Protein AF-A0A6A0ALP1-F1 (afdb_monomer_lite)

Organism: Haematococcus lacustris (NCBI:txid44745)

Structure (mmCIF, N/CA/C/O backbone):
data_AF-A0A6A0ALP1-F1
#
_entry.id   AF-A0A6A0ALP1-F1
#
loop_
_atom_site.group_PDB
_atom_site.id
_atom_site.type_symbol
_atom_site.label_atom_id
_atom_site.label_alt_id
_atom_site.label_comp_id
_atom_site.label_asym_id
_atom_site.label_entity_id
_atom_site.label_seq_id
_atom_site.pdbx_PDB_ins_code
_atom_site.Cartn_x
_atom_site.Cartn_y
_atom_site.Cartn_z
_atom_site.occupancy
_atom_site.B_iso_or_equiv
_atom_site.auth_seq_id
_atom_site.auth_comp_id
_atom_site.auth_asym_id
_atom_site.auth_atom_id
_atom_site.pdbx_PDB_model_num
ATOM 1 N N . MET A 1 1 ? 16.000 -6.037 -1.112 1.00 80.50 1 MET A N 1
ATOM 2 C CA . MET A 1 1 ? 15.847 -6.501 -2.509 1.00 80.50 1 MET A CA 1
ATOM 3 C C . MET A 1 1 ? 14.600 -5.855 -3.116 1.00 80.50 1 MET A C 1
ATOM 5 O O . MET A 1 1 ? 13.584 -5.874 -2.431 1.00 80.50 1 MET A O 1
ATOM 9 N N . PRO A 1 2 ? 14.671 -5.228 -4.306 1.00 92.56 2 PRO A N 1
ATOM 10 C CA . PRO A 1 2 ? 13.511 -4.681 -5.022 1.00 92.56 2 PRO A CA 1
ATOM 11 C C . PRO A 1 2 ? 12.855 -5.718 -5.955 1.00 92.56 2 PRO A C 1
ATOM 13 O O . PRO A 1 2 ? 13.542 -6.572 -6.518 1.00 92.56 2 PRO A O 1
ATOM 16 N N . ALA A 1 3 ? 11.542 -5.614 -6.152 1.00 95.38 3 ALA A N 1
ATOM 17 C CA . ALA A 1 3 ? 10.730 -6.472 -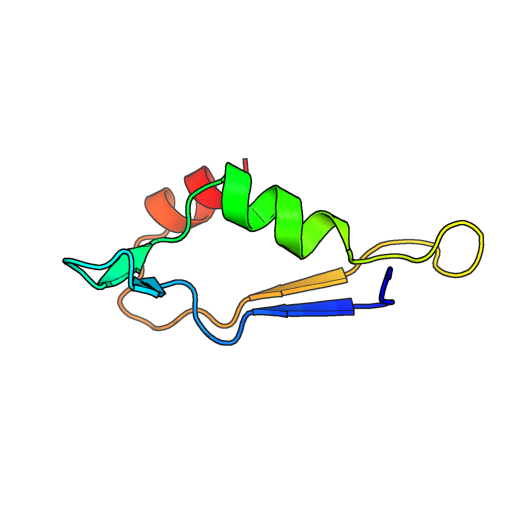7.017 1.00 95.38 3 ALA A CA 1
ATOM 18 C C . ALA A 1 3 ? 10.043 -5.640 -8.110 1.00 95.38 3 ALA A C 1
ATOM 20 O O . ALA A 1 3 ? 9.920 -4.428 -7.982 1.00 95.38 3 ALA A O 1
ATOM 21 N N . ARG A 1 4 ? 9.572 -6.267 -9.196 1.00 95.94 4 ARG A N 1
ATOM 22 C CA . ARG A 1 4 ? 8.785 -5.551 -10.223 1.00 95.94 4 ARG A CA 1
ATOM 23 C C . ARG A 1 4 ? 7.408 -5.142 -9.689 1.00 95.94 4 ARG A C 1
ATOM 25 O O . ARG A 1 4 ? 6.952 -4.027 -9.928 1.00 95.94 4 ARG A O 1
ATOM 32 N N . THR A 1 5 ? 6.780 -6.043 -8.939 1.00 96.88 5 THR A N 1
ATOM 33 C CA . THR A 1 5 ? 5.417 -5.899 -8.426 1.00 96.88 5 THR A CA 1
ATOM 34 C C . THR A 1 5 ? 5.357 -6.399 -6.991 1.00 96.88 5 THR A C 1
ATOM 36 O O . THR A 1 5 ? 5.997 -7.397 -6.660 1.00 96.88 5 THR A O 1
ATOM 39 N N . VAL A 1 6 ? 4.580 -5.714 -6.157 1.00 97.44 6 VAL A N 1
ATOM 40 C CA . VAL A 1 6 ? 4.233 -6.139 -4.798 1.00 97.44 6 VAL A CA 1
ATOM 41 C C . VAL A 1 6 ? 2.737 -6.428 -4.766 1.00 97.44 6 VAL A C 1
ATOM 43 O O . VAL A 1 6 ? 1.944 -5.649 -5.292 1.00 97.44 6 VAL A O 1
ATOM 46 N N . VAL A 1 7 ? 2.354 -7.554 -4.172 1.00 96.62 7 VAL A N 1
ATOM 47 C CA . VAL A 1 7 ? 0.950 -7.943 -4.012 1.00 96.62 7 VAL A CA 1
ATOM 48 C C . VAL A 1 7 ? 0.668 -8.111 -2.527 1.00 96.62 7 VAL A C 1
ATOM 50 O O . VAL A 1 7 ? 1.309 -8.923 -1.863 1.00 96.62 7 VAL A O 1
ATOM 53 N N . PHE A 1 8 ? -0.284 -7.338 -2.018 1.00 95.06 8 PHE A N 1
ATOM 54 C CA . PHE A 1 8 ? -0.808 -7.461 -0.667 1.00 95.06 8 PHE A CA 1
ATOM 55 C C . PHE A 1 8 ? -2.013 -8.393 -0.700 1.00 95.06 8 PHE A C 1
ATOM 57 O O . PHE A 1 8 ? -3.037 -8.070 -1.299 1.00 95.06 8 PHE A O 1
ATOM 64 N N . THR A 1 9 ? -1.884 -9.556 -0.069 1.00 94.06 9 THR A N 1
ATOM 65 C CA . THR A 1 9 ? -2.973 -10.535 0.056 1.00 94.06 9 THR A CA 1
ATOM 66 C C . THR A 1 9 ? -3.908 -10.217 1.218 1.00 94.06 9 THR A C 1
ATOM 68 O O . THR A 1 9 ? -5.062 -10.630 1.205 1.00 94.06 9 THR A O 1
ATOM 71 N N . GLN A 1 10 ? -3.413 -9.494 2.226 1.00 91.06 10 GLN A N 1
ATOM 72 C CA . GLN A 1 10 ? -4.160 -9.067 3.404 1.00 91.06 10 GLN A CA 1
ATOM 73 C C . GLN A 1 10 ? -3.720 -7.662 3.818 1.00 91.06 10 GLN A C 1
ATOM 75 O O . GLN A 1 10 ? -2.536 -7.326 3.760 1.00 91.06 10 GLN A O 1
ATOM 80 N N . LEU A 1 11 ? -4.685 -6.852 4.258 1.00 91.12 11 LEU A N 1
ATOM 81 C CA . LEU A 1 11 ? -4.456 -5.492 4.761 1.00 91.12 11 LEU A CA 1
ATOM 82 C C . LEU A 1 11 ? -4.455 -5.406 6.289 1.00 91.12 11 LEU A C 1
ATOM 84 O O . LEU A 1 11 ? -4.088 -4.375 6.851 1.00 91.12 11 LEU A O 1
ATOM 88 N N . ARG A 1 12 ? -4.865 -6.485 6.963 1.00 90.88 12 ARG A N 1
ATOM 89 C CA . ARG A 1 12 ? -4.821 -6.598 8.418 1.00 90.88 12 ARG A CA 1
ATOM 90 C C . ARG A 1 12 ? -3.544 -7.31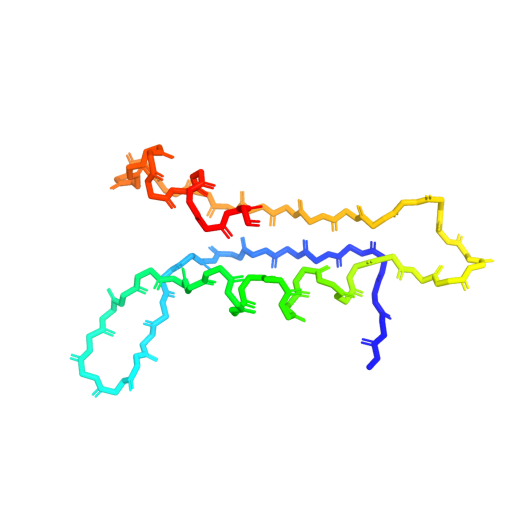6 8.841 1.00 90.88 12 ARG A C 1
ATOM 92 O O . ARG A 1 12 ? -3.112 -8.266 8.191 1.00 90.88 12 ARG A O 1
ATOM 99 N N . LYS A 1 13 ? -2.938 -6.836 9.918 1.00 91.00 13 LYS A N 1
ATOM 100 C CA . LYS A 1 13 ? -1.705 -7.353 10.502 1.00 91.00 13 LYS A CA 1
ATOM 101 C C . LYS A 1 13 ? -1.908 -7.521 12.006 1.00 91.00 13 LYS A C 1
ATOM 103 O O . LYS A 1 13 ? -2.453 -6.634 12.660 1.00 91.00 13 LYS A O 1
ATOM 108 N N . TRP A 1 14 ? -1.422 -8.637 12.543 1.00 92.56 14 TRP A N 1
ATOM 109 C CA . TRP A 1 14 ? -1.319 -8.850 13.985 1.00 92.56 14 TRP A CA 1
ATOM 110 C C . TRP A 1 14 ? -0.191 -7.997 14.562 1.00 92.56 14 TRP A C 1
ATOM 112 O O . TRP A 1 14 ? 0.950 -8.095 14.101 1.00 92.56 14 TRP A O 1
ATOM 122 N N . ASP A 1 15 ? -0.487 -7.177 15.563 1.00 92.06 15 ASP A N 1
ATOM 123 C CA . ASP A 1 15 ? 0.513 -6.370 16.274 1.00 92.06 15 ASP A CA 1
ATOM 124 C C . ASP A 1 15 ? 0.987 -6.990 17.598 1.00 92.06 15 ASP A C 1
ATOM 126 O O . ASP A 1 15 ? 1.889 -6.448 18.232 1.00 92.06 15 ASP A O 1
ATOM 130 N N . GLY A 1 16 ? 0.439 -8.146 17.978 1.00 94.69 16 GLY A N 1
ATOM 131 C CA . GLY A 1 16 ? 0.673 -8.779 19.277 1.00 94.69 16 GLY A CA 1
ATOM 132 C C . GLY A 1 16 ? -0.592 -8.853 20.128 1.00 94.69 16 GLY A C 1
ATOM 133 O O . GLY A 1 16 ? -0.701 -9.766 20.943 1.00 94.69 16 GLY A O 1
ATOM 134 N N . GLU A 1 17 ? -1.555 -7.961 19.885 1.00 94.81 17 GLU A N 1
ATOM 135 C CA . GLU A 1 17 ? -2.782 -7.833 20.678 1.00 94.81 17 GLU A CA 1
ATOM 136 C C . GLU A 1 17 ? -4.047 -7.933 19.821 1.00 94.81 17 GLU A C 1
ATOM 138 O O . GLU A 1 17 ? -5.035 -8.535 20.245 1.00 94.81 17 GLU A 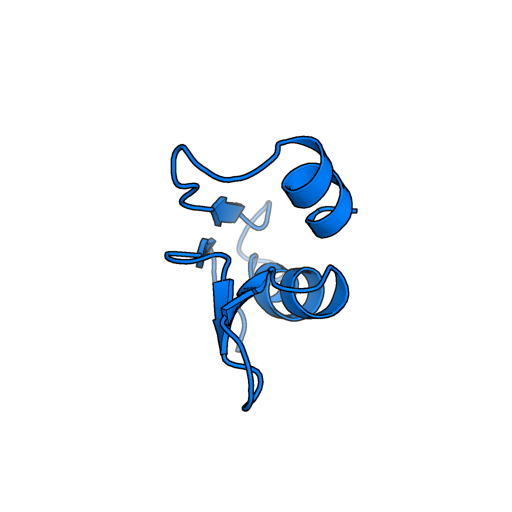O 1
ATOM 143 N N . GLN A 1 18 ? -4.030 -7.374 18.608 1.00 92.56 18 GLN A N 1
ATOM 144 C CA . GLN A 1 18 ? -5.197 -7.338 17.731 1.00 92.56 18 GLN A CA 1
ATOM 145 C C . GLN A 1 18 ? -4.851 -7.419 16.239 1.00 92.56 18 GLN A C 1
ATOM 147 O O . GLN A 1 18 ? -3.742 -7.131 15.786 1.00 92.56 18 GLN A O 1
ATOM 152 N N . GLN A 1 19 ? -5.849 -7.811 15.440 1.00 91.44 19 GLN A N 1
ATOM 153 C CA . GLN A 1 19 ? -5.799 -7.734 13.979 1.00 91.44 19 GLN A CA 1
ATOM 154 C C . GLN A 1 19 ? -6.189 -6.323 13.533 1.00 91.44 19 GLN A C 1
ATOM 156 O O . GLN A 1 19 ? -7.365 -6.033 13.295 1.00 91.44 19 GLN A O 1
ATOM 161 N N . ARG A 1 20 ? -5.202 -5.436 13.413 1.00 91.50 20 ARG A N 1
ATOM 162 C CA . ARG A 1 20 ? -5.418 -4.050 12.976 1.00 91.50 20 ARG A CA 1
ATOM 163 C C . ARG A 1 20 ? -5.123 -3.868 11.496 1.00 91.50 20 ARG A C 1
ATOM 165 O O . ARG A 1 20 ? -4.391 -4.653 10.901 1.00 91.50 20 ARG A O 1
ATOM 172 N N . LEU A 1 21 ? -5.648 -2.798 10.905 1.00 91.06 21 LEU A N 1
ATOM 173 C CA . LEU A 1 21 ? -5.208 -2.377 9.579 1.00 91.06 21 LEU A CA 1
ATOM 174 C C . LEU A 1 21 ? -3.735 -1.955 9.608 1.00 91.06 21 LEU A C 1
ATOM 176 O O . LEU A 1 21 ? -3.214 -1.442 10.606 1.00 91.06 21 LEU A O 1
ATOM 180 N N . MET A 1 22 ? -3.069 -2.209 8.492 1.00 92.56 22 MET A N 1
ATOM 181 C CA . MET A 1 22 ? -1.718 -1.749 8.225 1.00 92.56 22 MET A CA 1
ATOM 182 C C . MET A 1 22 ? -1.660 -0.220 8.252 1.00 92.56 22 MET A C 1
ATOM 184 O O . MET A 1 22 ? -2.563 0.457 7.761 1.00 92.56 22 MET A O 1
ATOM 188 N N . THR A 1 23 ? -0.600 0.331 8.840 1.00 93.31 23 THR A N 1
ATOM 189 C CA . THR A 1 23 ? -0.400 1.784 8.839 1.00 93.31 23 THR A CA 1
ATOM 190 C C . THR A 1 23 ? 0.108 2.262 7.479 1.00 93.31 23 THR A C 1
ATOM 192 O O . THR A 1 23 ? 0.693 1.488 6.717 1.00 93.31 23 THR A O 1
ATOM 195 N N . SER A 1 24 ? -0.037 3.556 7.186 1.00 95.06 24 SER A N 1
ATOM 196 C CA . SER A 1 24 ? 0.532 4.154 5.969 1.00 95.06 24 SER A CA 1
ATOM 197 C C . SER A 1 24 ? 2.048 3.954 5.879 1.00 95.06 24 SER A C 1
ATOM 199 O O . SER A 1 24 ? 2.573 3.599 4.828 1.00 95.06 24 SER A O 1
ATOM 201 N N . GLY A 1 25 ? 2.767 4.065 7.001 1.00 95.12 25 GLY A N 1
ATOM 202 C CA . GLY A 1 25 ? 4.209 3.810 7.049 1.00 95.12 25 GLY A CA 1
ATOM 203 C C . GLY A 1 25 ? 4.582 2.368 6.685 1.00 95.12 25 GLY A C 1
ATOM 204 O O . GLY A 1 25 ? 5.521 2.145 5.919 1.00 95.12 25 GLY A O 1
ATOM 205 N N . GLU A 1 26 ? 3.829 1.384 7.186 1.00 94.88 26 GLU A N 1
ATOM 206 C CA . GLU A 1 26 ? 4.010 -0.030 6.828 1.00 94.88 26 GLU A CA 1
ATOM 207 C C . GLU A 1 26 ? 3.710 -0.263 5.337 1.00 94.88 26 GLU A C 1
ATOM 209 O O . GLU A 1 26 ? 4.486 -0.933 4.646 1.00 94.88 26 GLU A O 1
ATOM 214 N N . TYR A 1 27 ? 2.637 0.347 4.824 1.00 95.31 27 TYR A N 1
ATOM 215 C CA . TYR A 1 27 ? 2.275 0.290 3.411 1.00 95.31 27 TYR A CA 1
ATOM 216 C C . TYR A 1 27 ? 3.364 0.890 2.514 1.00 95.31 27 TYR A C 1
ATOM 218 O O . TYR A 1 27 ? 3.796 0.233 1.567 1.00 95.31 27 TYR A O 1
ATOM 226 N N . ILE A 1 28 ? 3.865 2.091 2.813 1.00 95.31 28 ILE A N 1
ATOM 227 C CA . ILE A 1 28 ? 4.920 2.766 2.038 1.00 95.31 28 ILE A CA 1
ATOM 228 C C . ILE A 1 28 ? 6.213 1.946 2.062 1.00 95.31 28 ILE A C 1
ATOM 230 O O . ILE A 1 28 ? 6.866 1.768 1.032 1.00 95.31 28 ILE A O 1
ATOM 234 N N . GLN A 1 29 ? 6.578 1.389 3.219 1.00 94.88 29 GLN A N 1
ATOM 235 C CA . GLN A 1 29 ? 7.798 0.597 3.355 1.00 94.88 29 GLN A CA 1
ATOM 236 C C . GLN A 1 29 ? 7.761 -0.683 2.503 1.00 94.88 29 GLN A C 1
ATOM 238 O O . GLN A 1 29 ? 8.784 -1.078 1.931 1.00 94.88 29 GLN A O 1
ATOM 243 N N . MET A 1 30 ? 6.599 -1.336 2.413 1.00 95.50 30 MET A N 1
ATOM 244 C CA . MET A 1 30 ? 6.419 -2.551 1.616 1.00 95.50 30 MET A CA 1
ATOM 245 C C . MET A 1 30 ? 6.196 -2.251 0.132 1.00 95.50 30 MET A C 1
ATOM 247 O O . MET A 1 30 ? 6.875 -2.835 -0.713 1.00 95.50 30 MET A O 1
ATOM 251 N N . SER A 1 31 ? 5.299 -1.319 -0.200 1.00 95.75 31 SER A N 1
ATOM 252 C CA . SER A 1 31 ? 4.991 -0.935 -1.584 1.00 95.75 31 SER A CA 1
ATOM 253 C C . SER A 1 31 ? 6.184 -0.269 -2.274 1.00 95.75 31 SER A C 1
ATOM 255 O O . SER A 1 31 ? 6.418 -0.519 -3.454 1.00 95.75 31 SER A O 1
ATOM 257 N N . GLY A 1 32 ? 7.033 0.450 -1.530 1.00 95.19 32 GLY A N 1
ATOM 258 C CA . GLY A 1 32 ? 8.290 1.029 -2.014 1.00 95.19 32 GLY A CA 1
ATOM 259 C C . GLY A 1 32 ? 9.341 0.005 -2.462 1.00 95.19 32 GLY A C 1
ATOM 260 O O . GLY A 1 32 ? 10.387 0.377 -2.995 1.00 95.19 32 GLY A O 1
ATOM 261 N N . ARG A 1 33 ? 9.097 -1.300 -2.272 1.00 96.19 33 ARG A N 1
ATOM 262 C CA . ARG A 1 33 ? 9.906 -2.366 -2.883 1.00 96.19 33 ARG A CA 1
ATOM 263 C C . ARG A 1 33 ? 9.523 -2.644 -4.339 1.00 96.19 33 ARG A C 1
ATOM 265 O O . ARG A 1 33 ? 10.284 -3.351 -5.001 1.00 96.19 33 ARG A O 1
ATOM 272 N N . ALA A 1 34 ? 8.386 -2.138 -4.824 1.00 97.25 34 ALA A N 1
ATOM 273 C CA . ALA A 1 34 ? 7.936 -2.297 -6.202 1.00 97.25 34 ALA A CA 1
ATOM 274 C C . ALA A 1 34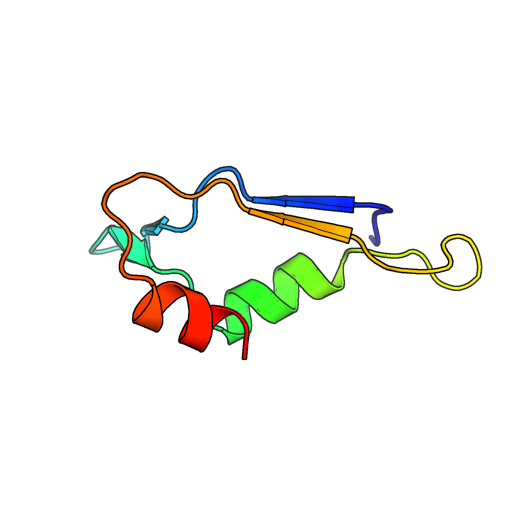 ? 8.663 -1.333 -7.155 1.00 97.25 34 ALA A C 1
ATOM 276 O O . ALA A 1 34 ? 8.815 -0.149 -6.874 1.00 97.25 34 ALA A O 1
ATOM 277 N N . GLY A 1 35 ? 9.048 -1.844 -8.323 1.00 96.94 35 GLY A N 1
ATOM 278 C CA . GLY A 1 35 ? 9.810 -1.127 -9.341 1.00 96.94 35 GLY A CA 1
ATOM 279 C C . GLY A 1 35 ? 11.320 -1.241 -9.127 1.00 96.94 35 GLY A C 1
ATOM 280 O O . GLY A 1 35 ? 11.875 -0.813 -8.114 1.00 96.94 35 GLY A O 1
ATOM 281 N N . ARG A 1 36 ? 12.028 -1.808 -10.108 1.00 96.75 36 ARG A N 1
ATOM 282 C CA . ARG A 1 36 ? 13.494 -1.889 -10.095 1.00 96.75 36 ARG A CA 1
ATOM 283 C C . ARG A 1 36 ? 14.075 -0.742 -10.920 1.00 96.75 36 ARG A C 1
ATOM 285 O O . ARG A 1 36 ? 13.800 -0.622 -12.115 1.00 96.75 36 ARG A O 1
ATOM 292 N N . ARG A 1 37 ? 14.931 0.070 -10.290 1.00 95.31 37 ARG A N 1
ATOM 293 C CA . ARG A 1 37 ? 15.600 1.221 -10.920 1.00 95.31 37 ARG A CA 1
ATOM 294 C C . ARG A 1 37 ? 16.327 0.803 -12.205 1.00 95.31 37 ARG A C 1
ATOM 296 O O . ARG A 1 37 ? 17.162 -0.098 -12.173 1.00 95.31 37 ARG A O 1
ATOM 303 N N . GLY A 1 38 ? 16.004 1.467 -13.316 1.00 95.38 38 GLY A N 1
ATOM 304 C CA . GLY A 1 38 ? 16.610 1.222 -14.630 1.00 95.38 38 GLY A CA 1
ATOM 305 C C . GLY A 1 38 ? 16.142 -0.053 -15.345 1.00 95.38 38 GLY A C 1
ATOM 306 O O . GLY A 1 38 ? 16.727 -0.402 -16.364 1.00 95.38 38 GLY A O 1
ATOM 307 N N . LYS A 1 39 ? 15.132 -0.766 -14.821 1.00 95.56 39 LYS A N 1
ATOM 308 C CA . LYS A 1 39 ? 14.553 -1.966 -15.458 1.00 95.56 39 LYS A CA 1
ATOM 309 C C . LYS A 1 39 ? 13.045 -1.882 -15.669 1.00 95.56 39 LYS A C 1
ATOM 311 O O . LYS A 1 39 ? 12.555 -2.440 -16.641 1.00 95.56 39 LYS A O 1
ATOM 316 N N . ASP A 1 40 ? 12.321 -1.256 -14.745 1.00 96.94 40 ASP A N 1
ATOM 317 C CA . ASP A 1 40 ? 10.866 -1.125 -14.814 1.00 96.94 40 ASP A CA 1
ATOM 318 C C . ASP A 1 40 ? 10.489 0.369 -14.870 1.00 96.94 40 ASP A C 1
ATOM 320 O O . ASP A 1 40 ? 10.990 1.150 -14.061 1.00 96.94 40 ASP A O 1
ATOM 324 N N . ASP A 1 41 ? 9.595 0.760 -15.788 1.00 96.00 41 ASP A N 1
ATOM 325 C CA . ASP A 1 41 ? 9.152 2.161 -15.959 1.00 96.00 41 ASP A CA 1
ATOM 326 C C . ASP A 1 41 ? 8.323 2.677 -14.773 1.00 96.00 41 ASP A C 1
ATOM 328 O O . ASP A 1 41 ? 8.255 3.875 -14.508 1.00 96.00 41 ASP A O 1
ATOM 332 N N . LYS A 1 42 ? 7.664 1.757 -14.060 1.00 95.06 42 LYS A N 1
ATOM 333 C CA . LYS A 1 42 ? 6.835 2.030 -12.884 1.00 95.06 42 LYS A CA 1
ATOM 334 C C . LYS A 1 42 ? 6.839 0.850 -11.918 1.00 95.06 42 LYS A C 1
ATOM 336 O O . LYS A 1 42 ? 6.939 -0.305 -12.337 1.00 95.06 42 LYS A O 1
ATOM 341 N N . GLY A 1 43 ? 6.680 1.145 -10.630 1.00 95.69 43 GLY A N 1
ATOM 342 C CA . GLY A 1 43 ? 6.356 0.149 -9.611 1.00 95.69 43 GLY A CA 1
ATOM 343 C C . GLY A 1 43 ? 4.856 -0.135 -9.601 1.00 95.69 43 GLY A C 1
ATOM 344 O O . GLY A 1 43 ? 4.051 0.787 -9.713 1.00 95.69 43 GLY A O 1
ATOM 345 N N . ILE A 1 44 ? 4.474 -1.408 -9.491 1.00 96.94 44 ILE A N 1
ATOM 346 C CA . ILE A 1 44 ? 3.067 -1.812 -9.372 1.00 96.94 44 ILE A CA 1
ATOM 347 C C . ILE A 1 44 ? 2.851 -2.416 -7.985 1.00 96.94 44 ILE A C 1
ATOM 349 O O . ILE A 1 44 ? 3.520 -3.383 -7.619 1.00 96.94 44 ILE A O 1
ATOM 353 N N . ALA A 1 45 ? 1.899 -1.864 -7.240 1.00 95.56 45 ALA A N 1
ATOM 354 C CA . ALA A 1 45 ? 1.396 -2.423 -5.994 1.00 95.56 45 ALA A CA 1
ATOM 355 C C . ALA A 1 45 ? -0.074 -2.811 -6.189 1.00 95.56 45 ALA A C 1
ATOM 357 O O . ALA A 1 45 ? -0.870 -1.995 -6.649 1.00 95.56 45 ALA A O 1
ATOM 358 N N . ILE A 1 46 ? -0.422 -4.059 -5.879 1.00 95.56 46 ILE A N 1
ATOM 359 C CA . ILE A 1 46 ? -1.790 -4.581 -5.977 1.00 95.56 46 ILE A CA 1
ATOM 360 C C . ILE A 1 46 ? -2.250 -4.943 -4.574 1.00 95.56 46 ILE A C 1
ATOM 362 O O . ILE A 1 46 ? -1.539 -5.654 -3.868 1.00 95.56 46 ILE A O 1
ATOM 366 N N . MET A 1 47 ? -3.432 -4.482 -4.177 1.00 93.25 47 MET A N 1
ATOM 367 C CA . MET A 1 47 ? -4.031 -4.820 -2.889 1.00 93.25 47 MET A CA 1
ATOM 368 C C . MET A 1 47 ? -5.293 -5.641 -3.096 1.00 93.25 47 MET A C 1
ATOM 370 O O . MET A 1 47 ? -6.185 -5.239 -3.840 1.00 93.25 47 MET A O 1
ATOM 374 N N . MET A 1 48 ? -5.360 -6.785 -2.423 1.00 92.38 48 MET A N 1
ATOM 3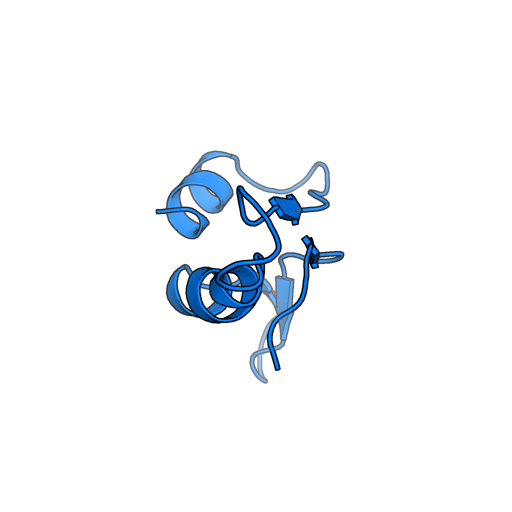75 C CA . MET A 1 48 ? -6.585 -7.556 -2.281 1.00 92.38 48 MET A CA 1
ATOM 376 C C . MET A 1 48 ? -7.369 -6.985 -1.100 1.00 92.38 48 MET A C 1
ATOM 378 O O . MET A 1 48 ? -6.897 -7.009 0.037 1.00 92.38 48 MET A O 1
ATOM 382 N N . VAL A 1 49 ? -8.542 -6.428 -1.391 1.00 88.00 49 VAL A N 1
ATOM 383 C CA . VAL A 1 49 ? -9.424 -5.799 -0.403 1.00 88.00 49 VAL A CA 1
ATOM 384 C C . VAL A 1 49 ? -10.638 -6.702 -0.208 1.00 88.00 49 VAL A C 1
ATOM 386 O O . VAL A 1 49 ? -11.231 -7.149 -1.189 1.00 88.00 49 VAL A O 1
ATOM 389 N N . ALA A 1 50 ? -10.973 -7.000 1.046 1.00 81.12 50 ALA A N 1
ATOM 390 C CA . ALA A 1 50 ? -12.192 -7.722 1.401 1.00 81.12 50 ALA A CA 1
ATOM 391 C C . ALA A 1 50 ? -13.386 -6.752 1.488 1.00 81.12 50 ALA A C 1
ATOM 393 O O . ALA A 1 50 ? -13.193 -5.550 1.661 1.00 81.12 50 ALA A O 1
ATOM 394 N N . GLU A 1 51 ? -14.613 -7.265 1.370 1.00 74.81 51 GLU A N 1
ATOM 395 C CA . GLU A 1 51 ? -15.837 -6.443 1.317 1.00 74.81 51 GLU A CA 1
ATOM 396 C C . GLU A 1 51 ? -16.087 -5.599 2.583 1.00 74.81 51 GLU A C 1
ATOM 398 O O . GLU A 1 51 ? -16.811 -4.611 2.524 1.00 74.81 51 GLU A O 1
ATOM 403 N N . ASP A 1 52 ? -15.484 -5.952 3.721 1.00 82.25 52 ASP A N 1
ATOM 404 C CA . ASP A 1 52 ? -15.701 -5.322 5.031 1.00 82.25 52 ASP A CA 1
ATOM 405 C C . ASP A 1 52 ? -14.756 -4.145 5.338 1.00 82.25 52 ASP A C 1
ATOM 407 O O . ASP A 1 52 ? -14.742 -3.638 6.464 1.00 82.25 52 ASP A O 1
ATOM 411 N N . VAL A 1 53 ? 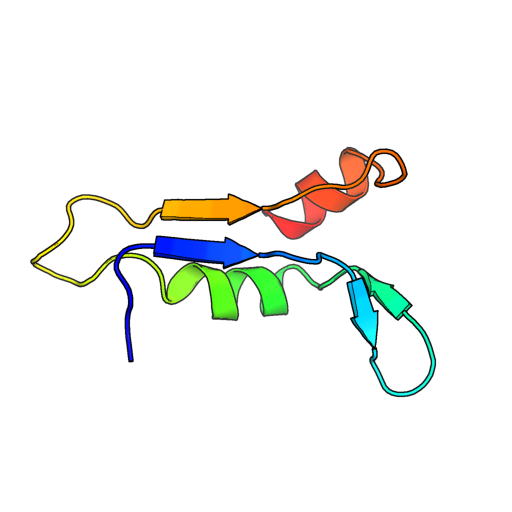-13.924 -3.724 4.382 1.00 83.50 53 VAL A N 1
ATOM 412 C CA . VAL A 1 53 ? -12.928 -2.671 4.613 1.00 83.50 53 VAL A CA 1
ATOM 413 C C . VAL A 1 53 ? -13.473 -1.305 4.199 1.00 83.50 53 VAL A C 1
ATOM 415 O O . VAL A 1 53 ? -13.828 -1.085 3.044 1.00 83.50 53 VAL A O 1
ATOM 418 N N . ASP A 1 54 ? -13.476 -0.366 5.144 1.00 88.88 54 ASP A N 1
ATOM 419 C CA . ASP A 1 54 ? -13.881 1.021 4.912 1.00 88.88 54 ASP A CA 1
ATOM 420 C C . ASP A 1 54 ? -12.976 1.732 3.886 1.00 88.88 54 ASP A C 1
ATOM 422 O O . ASP A 1 54 ? -11.745 1.724 3.992 1.00 88.88 54 ASP A O 1
ATOM 426 N N . GLU A 1 55 ? -13.594 2.397 2.907 1.00 88.75 55 GLU A N 1
ATOM 427 C CA . GLU A 1 55 ? -12.898 3.126 1.844 1.00 88.75 55 GLU A CA 1
ATOM 428 C C . GLU A 1 55 ? -12.014 4.239 2.418 1.00 88.75 55 GLU A C 1
ATOM 430 O O . GLU A 1 55 ? -10.878 4.428 1.968 1.00 88.75 55 GLU A O 1
ATOM 435 N N . ALA A 1 56 ? -12.502 4.966 3.430 1.00 90.25 56 ALA A N 1
ATOM 436 C CA . ALA A 1 56 ? -11.739 6.054 4.034 1.00 90.25 56 ALA A CA 1
ATOM 437 C C . ALA A 1 56 ? -10.472 5.523 4.720 1.00 90.25 56 ALA A C 1
ATOM 439 O O . ALA A 1 56 ? -9.399 6.117 4.588 1.00 90.25 56 ALA A O 1
ATOM 440 N N . ALA A 1 57 ? -10.560 4.362 5.372 1.00 88.62 57 ALA A N 1
ATOM 441 C CA . ALA A 1 57 ? -9.406 3.691 5.957 1.00 88.62 57 ALA A CA 1
ATOM 442 C C . ALA A 1 57 ? -8.366 3.276 4.896 1.00 88.62 57 ALA A C 1
ATOM 444 O O . ALA A 1 57 ? -7.173 3.532 5.079 1.00 88.62 57 ALA A O 1
ATOM 445 N N . VAL A 1 58 ? -8.794 2.702 3.762 1.00 90.38 58 VAL A N 1
ATOM 446 C CA . VAL A 1 58 ? -7.879 2.338 2.657 1.00 90.38 58 VAL A CA 1
ATOM 447 C C . VAL A 1 58 ? -7.233 3.578 2.045 1.00 90.38 58 VAL A C 1
ATOM 449 O O . VAL A 1 58 ? -6.031 3.584 1.776 1.00 90.38 58 VAL A O 1
ATOM 452 N N . ARG A 1 59 ? -8.008 4.651 1.861 1.00 90.94 59 ARG A N 1
ATOM 453 C CA . ARG A 1 59 ? -7.510 5.926 1.341 1.00 90.94 59 ARG A CA 1
ATOM 454 C C . ARG A 1 59 ? -6.413 6.497 2.234 1.00 90.94 59 ARG A C 1
ATOM 456 O O . ARG A 1 59 ? -5.356 6.844 1.719 1.00 90.94 59 ARG A O 1
ATOM 463 N N . ASN A 1 60 ? -6.633 6.530 3.546 1.00 90.56 60 ASN A N 1
ATOM 464 C CA . ASN A 1 60 ? -5.656 7.035 4.514 1.00 90.56 60 ASN A CA 1
ATOM 465 C C . ASN A 1 60 ? -4.384 6.176 4.582 1.00 90.56 60 ASN A C 1
ATOM 467 O O . ASN A 1 60 ? -3.308 6.693 4.855 1.00 90.56 60 ASN A O 1
ATOM 471 N N . MET A 1 61 ? -4.487 4.871 4.322 1.00 90.94 61 MET A N 1
ATOM 472 C CA . MET A 1 61 ? -3.326 3.979 4.256 1.00 90.94 61 MET A CA 1
ATOM 473 C C . MET A 1 61 ? -2.453 4.241 3.017 1.00 90.94 61 MET A C 1
ATOM 475 O O . MET A 1 61 ? -1.245 4.023 3.070 1.00 90.94 61 MET A O 1
ATOM 479 N N . CYS A 1 62 ? -3.047 4.694 1.909 1.00 88.25 62 CYS A N 1
ATOM 480 C CA . CYS A 1 62 ? -2.339 4.933 0.646 1.00 88.25 62 CYS A CA 1
ATOM 481 C C . CYS A 1 62 ? -1.700 6.325 0.527 1.00 88.25 62 CYS A C 1
ATOM 483 O O . CYS A 1 62 ? -0.991 6.566 -0.453 1.00 88.25 62 CYS A O 1
ATOM 485 N N . GLN A 1 63 ? -2.007 7.230 1.459 1.00 79.06 63 GLN A N 1
ATOM 486 C CA . GLN A 1 63 ? -1.471 8.592 1.529 1.00 79.06 63 GLN A CA 1
ATOM 487 C C . GLN A 1 63 ? -0.112 8.616 2.230 1.00 79.06 63 GLN A C 1
ATOM 489 O O . GLN A 1 63 ? 0.752 9.384 1.753 1.00 79.06 63 GLN A O 1
#

Sequence (63 aa):
MPARTVVFTQLRKWDGEQQRLMTSGEYIQMSGRAGRRGKDDKGIAIMMVAEDVDEAAVRNMCQ

InterPro domains:
  IPR027417 P-loop containing nucleoside triphosphate hydrolase [G3DSA:3.40.50.300] (1-63)
  IPR027417 P-loop containing nucleoside triphosphate hydrolase [SSF52540] (1-55)
  IPR050699 ATP-dependent RNA helicase SUPV3-like [PTHR12131] (1-56)

Foldseek 3Di:
DADQEAEAADQFDDPPPDGHGDALVRVCVRQVSHDDPPPHPDGYYHYDDDPPDDPVVVVNSVD

pLDDT: mean 92.37, std 4.75, range [74.81, 97.44]

Radius of gyration: 12.84 Å; chains: 1; bounding box: 32×19×37 Å

Secondary structure (DSSP, 8-state):
--BSEEEES-SEEE-SS-EEEPPHHHHHHHHTTBS-TTT-SS-EEEE---TT--HHHHHHHH-